Protein AF-A0A8X6GKN6-F1 (afdb_monomer_lite)

Radius of gyration: 25.06 Å; chains: 1; bounding box: 44×51×89 Å

Foldseek 3Di:
DDDPDDDPPDPPDQDKAKWKKKKFKAFPDLPVVLVVFQFDPDPDPVVRVVRSVVRSVVVVVVRGPDMDIDTDMDRALVVLVVVVVCVVVVVVVVVCCVVPVDPVSCVVCPPTDMGMDMDIDPVRSVVRNVRNVVVVVSVD

Organism: Trichonephila clavata (NCBI:txid2740835)

InterPro domains:
  IPR038856 Death effector domain-containing protein [PTHR15205] (12-137)
  IP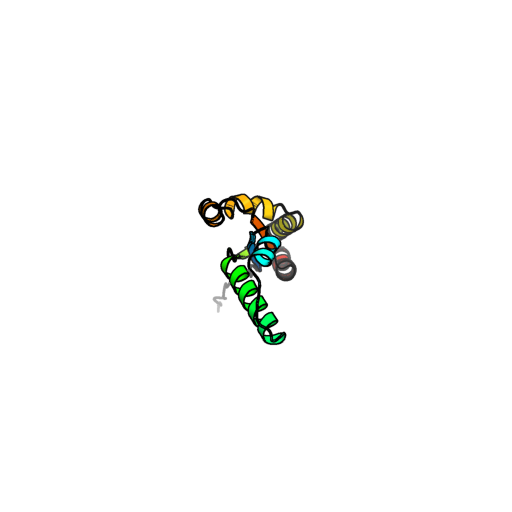R049341 TRADD-like N-terminal domain [PF20694] (49-104)

Secondary structure (DSSP, 8-state):
----------------EEEEEEEEEEES--HHHHHHH-----SSHHHHHHHHHHHHHHHHHHT---EEEEEEEESSHHHHHHHHHHHHTSHHHHHHHHHHS-HHHHHHHTT--EEEEEEE-HHHHHHHHHHHHHHHHT--

Sequence (140 aa):
MDDGTTNLVGMHKKYTCDVRLRVRAEYCNYQSVLQGNVSSIKPDPVERQLECFAQASAILRARDLGYIVCDIKFSEITYLDAFWRDYLNGSLLEALKGVFITESLKQAVGNEAIKLLVNVEESDYEKGRALLLKNLHESE

Structure (mmCIF, N/CA/C/O backbone):
data_AF-A0A8X6GKN6-F1
#
_entry.id   AF-A0A8X6GKN6-F1
#
loop_
_atom_site.group_PDB
_atom_site.id
_atom_site.type_symbol
_atom_site.label_atom_id
_atom_site.label_alt_id
_atom_site.label_comp_id
_atom_site.label_asym_id
_atom_site.label_entity_id
_atom_site.label_seq_id
_atom_site.pdbx_PDB_ins_code
_atom_site.Cartn_x
_atom_site.Cartn_y
_atom_site.Cartn_z
_atom_site.occupancy
_atom_site.B_iso_or_equiv
_atom_site.auth_seq_id
_atom_site.auth_comp_id
_atom_site.auth_asym_id
_atom_site.auth_atom_id
_atom_site.pdbx_PDB_model_num
ATOM 1 N N . MET A 1 1 ? 18.217 -35.783 -54.657 1.00 42.75 1 MET A N 1
ATOM 2 C CA . MET A 1 1 ? 19.220 -34.776 -54.275 1.00 42.75 1 MET A CA 1
ATOM 3 C C . MET A 1 1 ? 18.493 -33.468 -54.105 1.00 42.75 1 MET A C 1
ATOM 5 O O . MET A 1 1 ? 17.641 -33.156 -54.925 1.00 42.75 1 MET A O 1
ATOM 9 N N . ASP A 1 2 ? 18.897 -32.797 -53.043 1.00 37.53 2 ASP A N 1
ATOM 10 C CA . ASP A 1 2 ? 18.505 -31.499 -52.523 1.00 37.53 2 ASP A CA 1
ATOM 11 C C . ASP A 1 2 ? 17.307 -31.435 -51.567 1.00 37.53 2 ASP A C 1
ATOM 13 O O . ASP A 1 2 ? 16.207 -31.922 -51.825 1.00 37.53 2 ASP A O 1
ATOM 17 N N . ASP A 1 3 ? 17.658 -30.901 -50.406 1.00 41.22 3 ASP A N 1
ATOM 18 C CA . ASP A 1 3 ? 17.081 -30.993 -49.078 1.00 41.22 3 ASP A CA 1
ATOM 19 C C . ASP A 1 3 ? 16.464 -29.628 -48.766 1.00 41.22 3 ASP A C 1
ATOM 21 O O . ASP A 1 3 ? 17.148 -28.608 -48.749 1.00 41.22 3 ASP A O 1
ATOM 25 N N . GLY A 1 4 ? 15.145 -29.587 -48.583 1.00 38.84 4 GLY A N 1
ATOM 26 C CA . GLY A 1 4 ? 14.415 -28.369 -48.236 1.00 38.84 4 GLY A CA 1
ATOM 27 C C . GLY A 1 4 ? 14.507 -28.105 -46.740 1.00 38.84 4 GLY A C 1
ATOM 28 O O . GLY A 1 4 ? 13.511 -28.230 -46.029 1.00 38.84 4 GLY A O 1
ATOM 29 N N . THR A 1 5 ? 15.716 -27.801 -46.275 1.00 42.34 5 THR A N 1
ATOM 30 C CA . THR A 1 5 ? 16.067 -27.592 -44.875 1.00 42.34 5 THR A CA 1
ATOM 31 C C . THR A 1 5 ? 15.206 -26.491 -44.240 1.00 42.34 5 THR A C 1
ATOM 33 O O . THR A 1 5 ? 15.089 -25.365 -44.724 1.00 42.34 5 THR A O 1
ATOM 36 N N . THR A 1 6 ? 14.604 -26.852 -43.111 1.00 48.66 6 THR A N 1
ATOM 37 C CA . THR A 1 6 ? 13.951 -26.013 -42.101 1.00 48.66 6 THR A CA 1
ATOM 38 C C . THR A 1 6 ? 14.653 -24.676 -41.844 1.00 48.66 6 THR A C 1
ATOM 40 O O . THR A 1 6 ? 15.739 -24.652 -41.272 1.00 48.66 6 THR A O 1
ATOM 43 N N . ASN A 1 7 ? 13.973 -23.563 -42.131 1.00 39.84 7 ASN A N 1
ATOM 44 C CA . ASN A 1 7 ? 14.306 -22.238 -41.598 1.00 39.84 7 ASN A CA 1
ATOM 45 C C . ASN A 1 7 ? 13.274 -21.820 -40.540 1.00 39.84 7 ASN A C 1
ATOM 47 O O . ASN A 1 7 ? 12.396 -20.996 -40.782 1.00 39.84 7 ASN A O 1
ATOM 51 N N . LEU A 1 8 ? 13.390 -22.401 -39.344 1.00 46.38 8 LEU A N 1
ATOM 52 C CA . LEU A 1 8 ? 12.892 -21.801 -38.103 1.00 46.38 8 LEU A CA 1
ATOM 53 C C . LEU A 1 8 ? 14.036 -20.952 -37.537 1.00 46.38 8 LEU A C 1
ATOM 55 O O . LEU A 1 8 ? 14.774 -21.379 -36.653 1.00 46.38 8 LEU A O 1
ATOM 59 N N . VAL A 1 9 ? 14.226 -19.768 -38.121 1.00 49.75 9 VAL A N 1
ATOM 60 C CA . VAL A 1 9 ? 15.148 -18.751 -37.599 1.00 49.75 9 VAL A CA 1
ATOM 61 C C . VAL A 1 9 ? 14.651 -18.340 -36.210 1.00 49.75 9 VAL A C 1
ATOM 63 O O . VAL A 1 9 ? 13.466 -18.070 -36.019 1.00 49.75 9 VAL A O 1
ATOM 66 N N . GLY A 1 10 ? 15.555 -18.396 -35.232 1.00 47.09 10 GLY A N 1
ATOM 67 C CA . GLY A 1 10 ? 15.266 -18.412 -33.802 1.00 47.09 10 GLY A CA 1
ATOM 68 C C . GLY A 1 10 ? 14.353 -17.290 -33.308 1.00 47.09 10 GLY A C 1
ATOM 69 O O . GLY A 1 10 ? 14.645 -16.104 -33.437 1.00 47.09 10 GLY A O 1
ATOM 70 N N . MET A 1 11 ? 13.268 -17.682 -32.64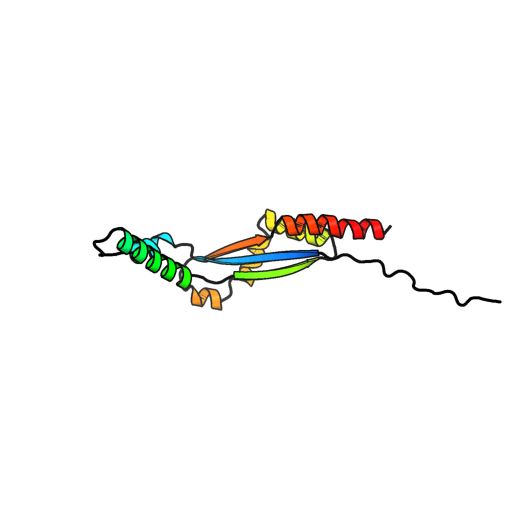3 1.00 54.12 11 MET A N 1
ATOM 71 C CA . MET A 1 11 ? 12.547 -16.811 -31.719 1.00 54.12 11 MET A CA 1
ATOM 72 C C . MET A 1 11 ? 13.465 -16.556 -30.514 1.00 54.12 11 MET A C 1
ATOM 74 O O . MET A 1 11 ? 13.519 -17.376 -29.598 1.00 54.12 11 MET A O 1
ATOM 78 N N . HIS A 1 12 ? 14.219 -15.452 -30.522 1.00 63.94 12 HIS A N 1
ATOM 79 C CA . HIS A 1 12 ? 14.948 -14.995 -29.335 1.00 63.94 12 HIS A CA 1
ATOM 80 C C . HIS A 1 12 ? 13.958 -14.876 -28.172 1.00 63.94 12 HIS A C 1
ATOM 82 O O . HIS A 1 12 ? 12.911 -14.225 -28.285 1.00 63.94 12 HIS A O 1
ATOM 88 N N . LYS A 1 13 ? 14.242 -15.561 -27.062 1.00 74.00 13 LYS A N 1
ATOM 89 C CA . LYS A 1 13 ? 13.314 -15.651 -25.939 1.00 74.00 13 LYS A CA 1
ATOM 90 C C . LYS A 1 13 ? 13.412 -14.374 -25.114 1.00 74.00 13 LYS A C 1
ATOM 92 O O . LYS A 1 13 ? 14.136 -14.312 -24.133 1.00 74.00 13 LYS A O 1
ATOM 97 N N . LYS A 1 14 ? 12.630 -13.358 -25.481 1.00 86.06 14 LYS A N 1
ATOM 98 C CA . LYS A 1 14 ? 12.544 -12.121 -24.698 1.00 86.06 14 LYS A CA 1
ATOM 99 C C . LYS A 1 14 ? 11.924 -12.412 -23.330 1.00 86.06 14 LYS A C 1
ATOM 101 O O . LYS A 1 14 ? 10.748 -12.765 -23.234 1.00 86.06 14 LYS A O 1
ATOM 106 N N . TYR A 1 15 ? 12.711 -12.262 -22.272 1.00 93.19 15 TYR A N 1
ATOM 107 C CA . TYR A 1 15 ? 12.230 -12.393 -20.905 1.00 93.19 15 TYR A CA 1
ATOM 108 C C . TYR A 1 15 ? 11.496 -11.123 -20.465 1.00 93.19 15 TYR A C 1
ATOM 110 O O . TYR A 1 15 ? 11.872 -10.006 -20.822 1.00 93.19 15 TYR A O 1
ATOM 118 N N . THR A 1 16 ? 10.463 -11.303 -19.649 1.00 95.56 16 THR A N 1
ATOM 119 C CA . THR A 1 16 ? 9.762 -10.232 -18.933 1.00 95.56 16 THR A CA 1
ATOM 120 C C . THR A 1 16 ? 9.653 -10.615 -17.468 1.00 95.56 16 THR A C 1
ATOM 122 O O . THR A 1 16 ? 9.587 -11.807 -17.161 1.00 95.56 16 THR A O 1
ATOM 125 N N . CYS A 1 17 ? 9.569 -9.637 -16.575 1.00 96.56 17 CYS A N 1
ATOM 126 C CA . CYS A 1 17 ? 9.264 -9.877 -15.169 1.00 96.56 17 CYS A CA 1
ATOM 127 C C . CYS A 1 17 ? 8.049 -9.071 -14.724 1.00 96.56 17 CYS A C 1
ATOM 129 O O . CYS A 1 17 ? 7.797 -7.984 -15.241 1.00 96.56 17 CYS A O 1
ATOM 131 N N . ASP A 1 18 ? 7.327 -9.601 -13.746 1.00 96.50 18 ASP A N 1
ATOM 132 C CA . ASP A 1 18 ? 6.197 -8.938 -13.113 1.00 96.50 18 ASP A CA 1
ATOM 133 C C . ASP A 1 18 ? 6.620 -8.480 -11.712 1.00 96.50 18 ASP A C 1
ATOM 135 O O . ASP A 1 18 ? 7.269 -9.229 -10.981 1.00 96.50 18 ASP A O 1
ATOM 139 N N . VAL A 1 19 ? 6.278 -7.245 -11.355 1.00 97.31 19 VAL A N 1
ATOM 140 C CA . VAL A 1 19 ? 6.521 -6.663 -10.032 1.00 97.31 19 VAL A CA 1
ATOM 141 C C . VAL A 1 19 ? 5.198 -6.232 -9.436 1.00 97.31 19 VAL A C 1
ATOM 143 O O . VAL A 1 19 ? 4.433 -5.500 -10.070 1.00 97.31 19 VAL A O 1
ATOM 146 N N . ARG A 1 20 ? 4.936 -6.655 -8.199 1.00 96.38 20 ARG A N 1
ATOM 147 C CA . ARG A 1 20 ? 3.703 -6.305 -7.506 1.00 96.38 20 ARG A CA 1
ATOM 148 C C . ARG A 1 20 ? 3.837 -5.009 -6.716 1.00 96.38 20 ARG A C 1
ATOM 150 O O . ARG A 1 20 ? 4.540 -4.939 -5.709 1.00 96.38 20 ARG A O 1
ATOM 157 N N . LEU A 1 21 ? 3.068 -4.007 -7.126 1.00 95.62 21 LEU A N 1
ATOM 158 C CA . LEU A 1 21 ? 2.856 -2.758 -6.406 1.00 95.62 21 LEU A CA 1
ATOM 159 C C . LEU A 1 21 ? 1.561 -2.850 -5.593 1.00 95.62 21 LEU A C 1
ATOM 161 O O . LEU A 1 21 ? 0.498 -3.140 -6.140 1.00 95.62 21 LEU A O 1
ATOM 165 N N . ARG A 1 22 ? 1.628 -2.564 -4.292 1.00 95.75 22 ARG A N 1
ATOM 166 C CA . ARG A 1 22 ? 0.449 -2.412 -3.431 1.00 95.75 22 ARG A CA 1
ATOM 167 C C . ARG A 1 22 ? 0.344 -0.979 -2.943 1.00 95.75 22 ARG A C 1
ATOM 169 O O . ARG A 1 22 ? 1.310 -0.438 -2.414 1.00 95.75 22 ARG A O 1
ATOM 176 N N . VAL A 1 23 ? -0.837 -0.392 -3.088 1.00 94.62 23 VAL A N 1
ATOM 177 C CA . VAL A 1 23 ? -1.148 0.957 -2.614 1.00 94.62 23 VAL A CA 1
ATOM 178 C C . VAL A 1 23 ? -2.323 0.870 -1.655 1.00 94.62 23 VAL A C 1
ATOM 180 O O . VAL A 1 23 ? -3.361 0.307 -1.999 1.00 94.62 23 VAL A O 1
ATOM 183 N N . ARG A 1 24 ? -2.168 1.415 -0.451 1.00 93.12 24 ARG A N 1
ATOM 184 C CA . ARG A 1 24 ? -3.202 1.421 0.587 1.00 93.12 24 ARG A CA 1
ATOM 185 C C . ARG A 1 24 ? -3.424 2.831 1.107 1.00 93.12 24 ARG A C 1
ATOM 187 O O . ARG A 1 24 ? -2.457 3.551 1.340 1.00 93.12 24 ARG A O 1
ATOM 194 N N . ALA A 1 25 ? -4.679 3.200 1.332 1.00 91.94 25 ALA A N 1
A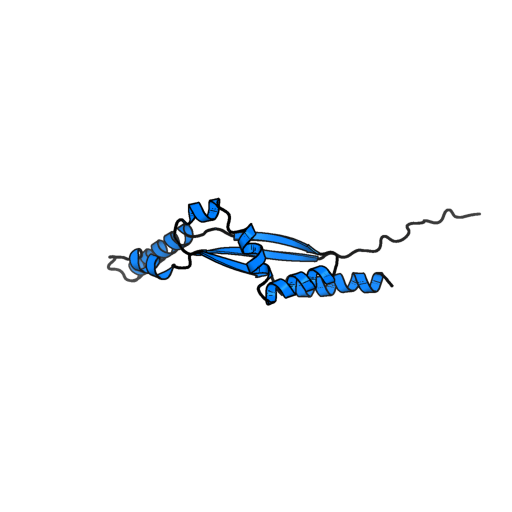TOM 195 C CA . ALA A 1 25 ? -5.024 4.396 2.090 1.00 91.94 25 ALA A CA 1
ATOM 196 C C . ALA A 1 25 ? -5.325 4.026 3.547 1.00 91.94 25 ALA A C 1
ATOM 198 O O . ALA A 1 25 ? -6.001 3.037 3.821 1.00 91.94 25 ALA A O 1
ATOM 199 N N . GLU A 1 26 ? -4.834 4.828 4.486 1.00 91.81 26 GLU A N 1
ATOM 200 C CA . GLU A 1 26 ? -5.082 4.645 5.915 1.00 91.81 26 GLU A CA 1
ATOM 201 C C . GLU A 1 26 ? -5.472 5.969 6.564 1.00 91.81 26 GLU A C 1
ATOM 203 O O . GLU A 1 26 ? -4.891 7.012 6.259 1.00 91.81 26 GLU A O 1
ATOM 208 N N . TYR A 1 27 ? -6.420 5.921 7.499 1.00 92.62 27 TYR A N 1
ATOM 209 C CA . TYR A 1 27 ? -6.713 7.057 8.366 1.00 92.62 27 TYR A CA 1
ATOM 210 C C . TYR A 1 27 ? -5.514 7.333 9.274 1.00 92.62 27 TYR A C 1
ATOM 212 O O . TYR A 1 27 ? -4.905 6.421 9.819 1.00 92.62 27 TYR A O 1
ATOM 220 N N . CYS A 1 28 ? -5.173 8.596 9.502 1.00 89.75 28 CYS A N 1
ATOM 221 C CA . CYS A 1 28 ? -4.074 8.923 10.411 1.00 89.75 28 CYS A CA 1
ATOM 222 C C . CYS A 1 28 ? -4.459 8.729 11.888 1.00 89.75 28 CYS A C 1
ATOM 224 O O . CYS A 1 28 ? -3.584 8.540 12.730 1.00 89.75 28 CYS A O 1
ATOM 226 N N . ASN A 1 29 ? -5.756 8.768 12.215 1.00 87.56 29 ASN A N 1
ATOM 227 C CA . ASN A 1 29 ? -6.239 8.813 13.592 1.00 87.56 29 ASN A CA 1
ATOM 228 C C . ASN A 1 29 ? -7.012 7.551 14.007 1.00 87.56 29 ASN A C 1
ATOM 230 O O . ASN A 1 29 ? -8.239 7.542 14.067 1.00 87.56 29 ASN A O 1
ATOM 234 N N . TYR A 1 30 ? -6.289 6.473 14.307 1.00 86.88 30 TYR A N 1
ATOM 235 C CA . TYR A 1 30 ? -6.894 5.254 14.861 1.00 86.88 30 TYR A CA 1
ATOM 236 C C . TYR A 1 30 ? -7.049 5.314 16.383 1.00 86.88 30 TYR A C 1
ATOM 238 O O . TYR A 1 30 ? -8.020 4.796 16.932 1.00 86.88 30 TYR A O 1
ATOM 246 N N . GLN A 1 31 ? -6.102 5.950 17.075 1.00 87.25 31 GLN A N 1
ATOM 247 C CA . GLN A 1 31 ? -6.031 5.898 18.532 1.00 87.25 31 GLN A CA 1
ATOM 248 C C . GLN A 1 31 ? -7.212 6.606 19.202 1.00 87.25 31 GLN A C 1
ATOM 250 O O . GLN A 1 31 ? -7.817 6.026 20.103 1.00 87.25 31 GLN A O 1
ATOM 255 N N . SER A 1 32 ? -7.572 7.819 18.763 1.00 87.75 32 SER A N 1
ATOM 256 C CA . SER A 1 32 ? -8.689 8.549 19.379 1.00 87.75 32 SER A CA 1
ATOM 257 C C . SER A 1 32 ? -10.019 7.817 19.183 1.00 87.75 32 SER A C 1
ATOM 259 O O . SER A 1 32 ? -10.835 7.747 20.099 1.00 87.75 32 SER A O 1
ATOM 261 N N . VAL A 1 33 ? -10.215 7.224 18.002 1.00 90.19 33 VAL A N 1
ATOM 262 C CA . VAL A 1 33 ? -11.444 6.517 17.642 1.00 90.19 33 VAL A CA 1
ATOM 263 C C . VAL A 1 33 ? -11.583 5.245 18.465 1.00 90.19 33 VAL A C 1
ATOM 265 O O . VAL A 1 33 ? -12.659 4.984 18.994 1.00 90.19 33 VAL A O 1
ATOM 268 N N . LEU A 1 34 ? -10.506 4.480 18.638 1.00 93.25 34 LEU A N 1
ATOM 269 C CA . LEU A 1 34 ? -10.537 3.288 19.483 1.00 93.25 34 LEU A CA 1
ATOM 270 C C . LEU A 1 34 ? -10.783 3.645 20.954 1.00 93.25 34 LEU A C 1
ATOM 272 O O . LEU A 1 34 ? -11.662 3.059 21.576 1.00 93.25 34 LEU A O 1
ATOM 276 N N . GLN A 1 35 ? -10.070 4.634 21.501 1.00 91.88 35 GLN A N 1
ATOM 277 C CA . GLN A 1 35 ? -10.227 5.034 22.905 1.00 91.88 35 GLN A CA 1
ATOM 278 C C . GLN A 1 35 ? -11.631 5.567 23.225 1.00 91.88 35 GLN A C 1
ATOM 280 O O . GLN A 1 35 ? -12.131 5.332 24.320 1.00 91.88 35 GLN A O 1
ATOM 285 N N . GLY A 1 36 ? -12.271 6.266 22.284 1.00 89.50 36 GLY A N 1
ATOM 286 C CA . GLY A 1 36 ? -13.611 6.821 22.482 1.00 89.50 36 GLY A CA 1
ATOM 287 C C . GLY A 1 36 ? -14.759 5.824 22.299 1.00 89.50 36 GLY A C 1
ATOM 288 O O . GLY A 1 36 ? -15.859 6.096 22.768 1.00 89.50 36 GLY A O 1
ATOM 289 N N . ASN A 1 37 ? -14.532 4.694 21.618 1.00 91.44 37 ASN A N 1
ATOM 290 C CA . ASN A 1 37 ? -15.611 3.794 21.184 1.00 91.44 37 ASN A CA 1
ATOM 291 C C . ASN A 1 37 ? -15.466 2.344 21.670 1.00 91.44 37 ASN A C 1
ATOM 293 O O . ASN A 1 37 ? -16.385 1.551 21.476 1.00 91.44 37 ASN A O 1
ATOM 297 N N . VAL A 1 38 ? -14.339 1.977 22.287 1.00 95.81 38 VAL A N 1
ATOM 298 C CA . VAL A 1 38 ? -14.110 0.626 22.813 1.00 95.81 38 VAL A CA 1
ATOM 299 C C . VAL A 1 38 ? -14.245 0.640 24.329 1.00 95.81 38 VAL A C 1
ATOM 301 O O . VAL A 1 38 ? -13.401 1.184 25.039 1.00 95.81 38 VAL A O 1
ATOM 304 N N . SER A 1 39 ? -15.309 0.027 24.839 1.00 94.62 39 SER A N 1
ATOM 305 C CA . SER A 1 39 ? -15.537 -0.129 26.274 1.00 94.62 39 SER A CA 1
ATOM 306 C C . SER A 1 39 ? -16.454 -1.314 26.550 1.00 94.62 39 SER A C 1
ATOM 308 O O . SER A 1 39 ? -17.326 -1.654 25.749 1.00 94.62 39 SER A O 1
ATOM 310 N N . SER A 1 40 ? -16.271 -1.943 27.706 1.00 95.19 40 SER A N 1
ATOM 311 C CA . SER A 1 40 ? -17.113 -3.052 28.135 1.00 95.19 40 SER A CA 1
ATOM 312 C C . SER A 1 40 ? -17.383 -2.963 29.630 1.00 95.19 40 SER A C 1
ATOM 314 O O . SER A 1 40 ? -16.485 -2.705 30.434 1.00 95.19 40 SER A O 1
ATOM 316 N N . ILE A 1 41 ? -18.646 -3.190 29.983 1.00 95.25 41 ILE A N 1
ATOM 317 C CA . ILE A 1 41 ? -19.143 -3.217 31.363 1.00 95.25 41 ILE A CA 1
ATOM 318 C C . ILE A 1 41 ? -19.243 -4.645 31.909 1.00 95.25 41 ILE A C 1
ATOM 320 O O . ILE A 1 41 ? -19.772 -4.852 33.002 1.00 95.25 41 ILE A O 1
ATOM 324 N N . LYS A 1 42 ? -18.768 -5.644 31.153 1.00 94.62 42 LYS A N 1
ATOM 325 C CA . LYS A 1 42 ? -18.870 -7.037 31.570 1.00 94.62 42 LYS A CA 1
ATOM 326 C C . LYS A 1 42 ? -18.025 -7.306 32.821 1.00 94.62 42 LYS A C 1
ATOM 328 O O . LYS A 1 42 ? -16.878 -6.848 32.899 1.00 94.62 42 LYS A O 1
ATOM 333 N N . PRO A 1 43 ? -18.578 -8.043 33.802 1.00 93.12 43 PRO A N 1
ATOM 334 C CA . PRO A 1 43 ? -17.876 -8.330 35.045 1.00 93.12 43 PRO A CA 1
ATOM 335 C C . PRO A 1 43 ? -16.774 -9.376 34.844 1.00 93.12 43 PRO A C 1
ATOM 337 O O . PRO A 1 43 ? -15.712 -9.256 35.455 1.00 93.12 43 PRO A O 1
ATOM 340 N N . ASP A 1 44 ? -17.007 -10.365 33.974 1.00 97.81 44 ASP A N 1
ATOM 341 C CA . ASP A 1 44 ? -16.016 -11.388 33.651 1.00 97.81 44 ASP A CA 1
ATOM 342 C C . ASP A 1 44 ? -14.857 -10.790 32.824 1.00 97.81 44 ASP A C 1
ATOM 344 O O . ASP A 1 44 ? -15.101 -10.170 31.781 1.00 97.81 44 ASP A O 1
ATOM 348 N N . PRO A 1 45 ? -13.590 -10.957 33.253 1.00 95.75 45 PRO A N 1
ATOM 349 C CA . PRO A 1 45 ? -12.445 -10.380 32.556 1.00 95.75 45 PRO A CA 1
ATOM 350 C C . PRO A 1 45 ? -12.264 -10.878 31.120 1.00 95.75 45 PRO A C 1
ATOM 352 O O . PRO A 1 45 ? -11.851 -10.090 30.266 1.00 95.75 45 PRO A O 1
ATOM 355 N N . VAL A 1 46 ? -12.557 -12.152 30.847 1.00 97.44 46 VAL A N 1
ATOM 356 C CA . VAL A 1 46 ? -12.363 -12.760 29.524 1.00 97.44 46 VAL A CA 1
ATOM 357 C C . VAL A 1 46 ? -13.439 -12.264 28.572 1.00 97.44 46 VAL A C 1
ATOM 359 O O . VAL A 1 46 ? -13.124 -11.791 27.479 1.00 97.44 46 VAL A O 1
ATOM 362 N N . GLU A 1 47 ? -14.702 -12.286 28.994 1.00 97.44 47 GLU A N 1
ATOM 363 C CA . GLU A 1 47 ? -15.794 -11.751 28.188 1.00 97.44 47 GLU A CA 1
ATOM 364 C C . GLU A 1 47 ? -15.616 -10.256 27.908 1.00 97.44 47 GLU A C 1
ATOM 366 O O . GLU A 1 47 ? -15.889 -9.805 26.795 1.00 97.44 47 GLU A O 1
ATOM 371 N N . ARG A 1 48 ? -15.118 -9.495 28.890 1.00 97.38 48 ARG A N 1
ATOM 372 C CA . ARG A 1 48 ? -14.806 -8.072 28.731 1.00 97.38 48 ARG A CA 1
ATOM 373 C C . ARG A 1 48 ? -13.737 -7.843 27.665 1.00 97.38 48 ARG A C 1
ATOM 375 O O . ARG A 1 48 ? -13.895 -6.980 26.805 1.00 97.38 48 ARG A O 1
ATOM 382 N N . GLN A 1 49 ? -12.649 -8.611 27.703 1.00 96.56 49 GLN A N 1
ATOM 383 C CA . GLN A 1 49 ? -11.582 -8.514 26.703 1.00 96.56 49 GLN A CA 1
ATOM 384 C C . GLN A 1 49 ? -12.069 -8.913 25.308 1.00 96.56 49 GLN A C 1
ATOM 386 O O . GLN A 1 49 ? -11.749 -8.227 24.337 1.00 96.56 49 GLN A O 1
ATOM 391 N N . LEU A 1 50 ? -12.865 -9.980 25.210 1.00 97.56 50 LEU A N 1
ATOM 392 C CA . LEU A 1 50 ? -13.423 -10.441 23.942 1.00 97.56 50 LEU A CA 1
ATOM 393 C C . LEU A 1 50 ? -14.368 -9.400 23.329 1.00 97.56 50 LEU A C 1
ATOM 395 O O . LEU A 1 50 ? -14.300 -9.144 22.128 1.00 97.56 50 LEU A O 1
ATOM 399 N N . GLU A 1 51 ? -15.210 -8.766 24.146 1.00 97.25 51 GLU A N 1
ATOM 400 C CA . GLU A 1 51 ? -16.106 -7.700 23.697 1.00 97.25 51 GLU A CA 1
ATOM 401 C C . GLU A 1 51 ? -15.326 -6.475 23.210 1.00 97.25 51 GLU A C 1
ATOM 403 O O . GLU A 1 51 ? -15.552 -6.013 22.090 1.00 97.25 51 GLU A O 1
ATOM 408 N N . CYS A 1 52 ? -14.352 -5.995 23.990 1.00 97.12 52 CYS A N 1
ATOM 409 C CA . CYS A 1 52 ? -13.496 -4.884 23.572 1.00 97.12 52 CYS A CA 1
ATOM 410 C C . CYS A 1 52 ? -12.749 -5.199 22.265 1.00 97.12 52 CYS A C 1
ATOM 412 O O . CYS A 1 52 ? -12.664 -4.353 21.374 1.00 97.12 52 CYS A O 1
ATOM 414 N N . PHE A 1 53 ? -12.236 -6.423 22.113 1.00 97.06 53 PHE A N 1
ATOM 415 C CA . PHE A 1 53 ? -11.576 -6.859 20.882 1.00 97.06 53 PHE A CA 1
ATOM 416 C C . PHE A 1 53 ? -12.539 -6.875 19.688 1.00 97.06 53 PHE A C 1
ATOM 418 O O . PHE A 1 53 ? -12.183 -6.408 18.603 1.00 97.06 53 PHE A O 1
ATOM 425 N N . ALA A 1 54 ? -13.763 -7.375 19.874 1.00 96.81 54 ALA A N 1
ATOM 426 C CA . ALA A 1 54 ? -14.777 -7.410 18.826 1.00 96.81 54 ALA A CA 1
ATOM 427 C C . ALA A 1 54 ? -15.185 -5.996 18.380 1.00 96.81 54 ALA A C 1
ATOM 429 O O . ALA A 1 54 ? -15.258 -5.737 17.176 1.00 96.81 54 ALA A O 1
ATOM 430 N N . GLN A 1 55 ? -15.376 -5.075 19.331 1.00 97.06 55 GLN A N 1
ATOM 431 C CA . GLN A 1 55 ? -15.653 -3.660 19.064 1.00 97.06 55 GLN A CA 1
ATOM 432 C C . GLN A 1 55 ? -14.502 -3.004 18.291 1.00 97.06 55 GLN A C 1
ATOM 434 O O . GLN A 1 55 ? -14.722 -2.451 17.214 1.00 97.06 55 GLN A O 1
ATOM 439 N N . ALA A 1 56 ? -13.264 -3.129 18.783 1.00 96.56 56 ALA A N 1
ATOM 440 C CA . ALA A 1 56 ? -12.078 -2.595 18.115 1.00 96.56 56 ALA A CA 1
ATOM 441 C C . ALA A 1 56 ? -11.938 -3.143 16.685 1.00 96.56 56 ALA A C 1
ATOM 443 O O . ALA A 1 56 ? -11.739 -2.387 15.737 1.00 96.56 56 ALA A O 1
ATOM 444 N N . SER A 1 57 ? -12.122 -4.451 16.506 1.00 95.94 57 SER A N 1
ATOM 445 C CA . SER A 1 57 ? -12.061 -5.107 15.196 1.00 95.94 57 SER A CA 1
ATOM 446 C C . SER A 1 57 ? -13.176 -4.648 14.254 1.00 95.94 57 SER A C 1
ATOM 448 O O . SER A 1 57 ? -12.967 -4.545 13.046 1.00 95.94 57 SER A O 1
ATOM 450 N N . ALA A 1 58 ? -14.381 -4.384 14.766 1.00 95.75 58 ALA A N 1
ATOM 451 C CA . ALA A 1 58 ? -15.469 -3.824 13.970 1.00 95.75 58 ALA A CA 1
ATOM 452 C C . ALA A 1 58 ? -15.146 -2.395 13.507 1.00 95.75 58 ALA A C 1
ATOM 454 O O . ALA A 1 58 ? -15.287 -2.105 12.321 1.00 95.75 5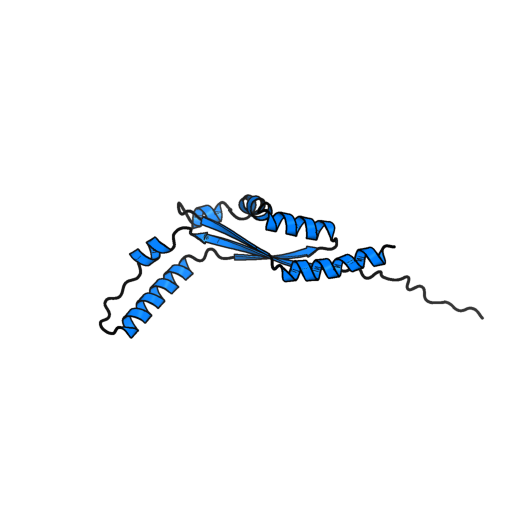8 ALA A O 1
ATOM 455 N N . ILE A 1 59 ? -14.632 -1.550 14.404 1.00 94.81 59 ILE A N 1
ATOM 456 C CA . ILE A 1 59 ? -14.215 -0.175 14.093 1.00 94.81 59 ILE A CA 1
ATOM 457 C C . ILE A 1 59 ? -13.110 -0.163 13.033 1.00 94.81 59 ILE A C 1
ATOM 459 O O . ILE A 1 59 ? -13.215 0.554 12.041 1.00 94.81 59 ILE A O 1
ATOM 463 N N . LEU A 1 60 ? -12.062 -0.971 13.218 1.00 93.12 60 LEU A N 1
ATOM 464 C CA . LEU A 1 60 ? -10.935 -1.030 12.285 1.00 93.12 60 LEU A CA 1
ATOM 465 C C . LEU A 1 60 ? -11.365 -1.518 10.897 1.00 93.12 60 LEU A C 1
ATOM 467 O O . LEU A 1 60 ? -10.916 -0.958 9.902 1.00 93.12 60 LEU A O 1
ATOM 471 N N . ARG A 1 61 ? -12.268 -2.506 10.820 1.00 92.81 61 ARG A N 1
ATOM 472 C CA . ARG A 1 61 ? -12.828 -2.978 9.541 1.00 92.81 61 ARG A CA 1
ATOM 473 C C . ARG A 1 61 ? -13.700 -1.929 8.859 1.00 92.81 61 ARG A C 1
ATOM 475 O O . ARG A 1 61 ? -13.594 -1.758 7.654 1.00 92.81 61 ARG A O 1
ATOM 482 N N . ALA A 1 62 ? -14.535 -1.214 9.613 1.00 91.25 62 ALA A N 1
ATOM 483 C CA . ALA A 1 62 ? -15.368 -0.141 9.065 1.00 91.25 62 ALA A CA 1
ATOM 484 C C . ALA A 1 62 ? -14.540 1.042 8.532 1.00 91.25 62 ALA A C 1
ATOM 486 O O . ALA A 1 62 ? -15.029 1.821 7.720 1.00 91.25 62 ALA A O 1
ATOM 487 N N . ARG A 1 63 ? -13.289 1.168 8.986 1.00 91.25 63 ARG A N 1
ATOM 488 C CA . ARG A 1 63 ? -12.319 2.181 8.557 1.00 91.25 63 ARG A CA 1
ATOM 489 C C . ARG A 1 63 ? -11.292 1.672 7.547 1.00 91.25 63 ARG A C 1
ATOM 491 O O . ARG A 1 63 ? -10.276 2.335 7.332 1.00 91.25 63 ARG A O 1
ATOM 498 N N . ASP A 1 64 ? -11.515 0.510 6.944 1.00 90.44 64 ASP A N 1
ATOM 499 C CA . ASP A 1 64 ? -10.651 0.038 5.870 1.00 90.44 64 ASP A CA 1
ATOM 500 C C . ASP A 1 64 ? -11.018 0.750 4.564 1.00 90.44 64 ASP A C 1
ATOM 502 O O . ASP A 1 64 ? -12.097 0.554 4.010 1.00 90.44 64 ASP A O 1
ATOM 506 N N . LEU A 1 65 ? -10.108 1.590 4.070 1.00 90.56 65 LEU A N 1
ATOM 507 C CA . LEU A 1 65 ? -10.270 2.314 2.802 1.00 90.56 65 LEU A CA 1
ATOM 508 C C . LEU A 1 65 ? -9.907 1.453 1.586 1.00 90.56 65 LEU A C 1
ATOM 510 O O . LEU A 1 65 ? -9.937 1.925 0.449 1.00 90.56 65 LEU A O 1
ATOM 514 N N . GLY A 1 66 ? -9.567 0.188 1.831 1.00 88.44 66 GLY A N 1
ATOM 515 C CA . GLY A 1 66 ? -9.166 -0.762 0.815 1.00 88.44 66 GLY A CA 1
ATOM 516 C C . GLY A 1 66 ? -7.728 -0.565 0.351 1.00 88.44 66 GLY A C 1
ATOM 517 O O . GLY A 1 66 ? -6.966 0.284 0.826 1.00 88.44 66 GLY A O 1
ATOM 518 N N . TYR A 1 67 ? -7.347 -1.415 -0.593 1.00 90.69 67 TYR A N 1
ATOM 519 C CA . TYR A 1 67 ? -6.036 -1.407 -1.216 1.00 90.69 67 TYR A CA 1
ATOM 520 C C . TYR A 1 67 ? -6.171 -1.734 -2.697 1.00 90.69 67 TYR A C 1
ATOM 522 O O . TYR A 1 67 ? -7.117 -2.391 -3.132 1.00 90.69 67 TYR A O 1
ATOM 530 N N . ILE A 1 68 ? -5.195 -1.279 -3.467 1.00 90.25 68 ILE A N 1
ATOM 531 C CA . ILE A 1 68 ? -5.067 -1.570 -4.886 1.00 90.25 68 ILE A CA 1
ATOM 532 C C . ILE A 1 68 ? -3.778 -2.350 -5.082 1.00 90.25 68 ILE A C 1
ATOM 534 O O . ILE A 1 68 ? -2.738 -2.020 -4.508 1.00 90.25 68 ILE A O 1
ATOM 538 N N . VAL A 1 69 ? -3.868 -3.407 -5.881 1.00 92.88 69 VAL A N 1
ATOM 539 C CA . VAL A 1 69 ? -2.724 -4.214 -6.297 1.00 92.88 69 VAL A CA 1
ATOM 540 C C . VAL A 1 69 ? -2.568 -4.057 -7.796 1.00 92.88 69 VAL A C 1
ATOM 542 O O . VAL A 1 69 ? -3.520 -4.269 -8.546 1.00 92.88 69 VAL A O 1
ATOM 545 N N . CYS A 1 70 ? -1.368 -3.690 -8.219 1.00 92.44 70 CYS A N 1
ATOM 546 C CA . CYS A 1 70 ? -0.996 -3.604 -9.618 1.00 92.44 70 CYS A CA 1
ATOM 547 C C . CYS A 1 70 ? 0.170 -4.555 -9.862 1.00 92.44 70 CYS A C 1
ATOM 549 O O . CYS A 1 70 ? 1.237 -4.387 -9.273 1.00 92.44 70 CYS A O 1
ATOM 551 N N . ASP A 1 71 ? -0.030 -5.533 -10.738 1.00 94.56 71 ASP A N 1
ATOM 552 C CA . ASP A 1 71 ? 1.068 -6.325 -11.279 1.00 94.56 71 ASP A CA 1
ATOM 553 C C . ASP A 1 71 ? 1.612 -5.578 -12.511 1.00 94.56 71 ASP A C 1
ATOM 555 O O . ASP A 1 71 ? 0.904 -5.380 -13.502 1.00 94.56 71 ASP A O 1
ATOM 559 N N . ILE A 1 72 ? 2.845 -5.080 -12.414 1.00 95.62 72 ILE A N 1
ATOM 560 C CA . ILE A 1 72 ? 3.497 -4.269 -13.448 1.00 95.62 72 ILE A CA 1
ATOM 561 C C . ILE A 1 72 ? 4.510 -5.138 -14.180 1.00 95.62 72 ILE A C 1
ATOM 563 O O . ILE A 1 72 ? 5.427 -5.682 -13.565 1.00 95.62 72 ILE A O 1
ATOM 567 N N . LYS A 1 73 ? 4.373 -5.230 -15.502 1.00 97.06 73 LYS A N 1
ATOM 568 C CA . LYS A 1 73 ? 5.272 -6.017 -16.343 1.00 97.06 73 LYS A CA 1
ATOM 569 C C . LYS A 1 73 ? 6.391 -5.162 -16.921 1.00 97.06 73 LYS A C 1
ATOM 571 O O . LYS A 1 73 ? 6.130 -4.177 -17.606 1.00 97.06 73 LYS A O 1
ATOM 576 N N . PHE A 1 74 ? 7.628 -5.599 -16.724 1.00 97.25 74 PHE A N 1
ATOM 577 C CA . PHE A 1 74 ? 8.823 -4.987 -17.292 1.00 97.25 74 PHE A CA 1
ATOM 578 C C . PHE A 1 74 ? 9.456 -5.903 -18.337 1.00 97.25 74 PHE A C 1
ATOM 580 O O . PHE A 1 74 ? 9.613 -7.108 -18.128 1.00 97.25 74 PHE A O 1
ATOM 587 N N . SER A 1 75 ? 9.845 -5.316 -19.467 1.00 95.12 75 SER A N 1
ATOM 588 C CA . SER A 1 75 ? 10.610 -5.979 -20.531 1.00 95.12 75 SER A CA 1
ATOM 589 C C . SER A 1 75 ? 12.058 -5.501 -20.632 1.00 95.12 75 SER A C 1
ATOM 591 O O . SER A 1 75 ? 12.854 -6.121 -21.335 1.00 95.12 75 SER A O 1
ATOM 593 N N . GLU A 1 76 ? 12.393 -4.398 -19.964 1.00 94.38 76 GLU A N 1
ATOM 594 C CA . GLU A 1 76 ? 13.710 -3.765 -20.005 1.00 94.38 76 GLU A CA 1
ATOM 595 C C . GLU A 1 76 ? 14.180 -3.452 -18.588 1.00 94.38 76 GLU A C 1
ATOM 597 O O . GLU A 1 76 ? 13.419 -2.949 -17.757 1.00 94.38 76 GLU A O 1
ATOM 602 N N . ILE A 1 77 ? 15.451 -3.755 -18.320 1.00 95.81 77 ILE A N 1
ATOM 603 C CA . ILE A 1 77 ? 16.054 -3.590 -16.995 1.00 95.81 77 ILE A CA 1
ATOM 604 C C . ILE A 1 77 ? 16.137 -2.121 -16.570 1.00 95.81 77 ILE A C 1
ATOM 606 O O . ILE A 1 77 ? 15.983 -1.811 -15.397 1.00 95.81 77 ILE A O 1
ATOM 610 N N . THR A 1 78 ? 16.313 -1.205 -17.522 1.00 96.50 78 THR A N 1
ATOM 611 C CA . THR A 1 78 ? 16.400 0.240 -17.275 1.00 96.50 78 THR A CA 1
ATOM 612 C C . THR A 1 78 ? 15.121 0.788 -16.644 1.00 96.50 78 THR A C 1
ATOM 614 O O . THR A 1 78 ? 15.194 1.570 -15.697 1.00 96.50 78 THR A O 1
ATOM 617 N N . TYR A 1 79 ? 13.951 0.349 -17.119 1.00 97.50 79 TYR A N 1
ATOM 618 C CA . TYR A 1 79 ? 12.662 0.736 -16.546 1.00 97.50 79 TYR A CA 1
ATOM 619 C C . TYR A 1 79 ? 12.427 0.110 -15.172 1.00 97.50 79 TYR A C 1
ATOM 621 O O . TYR A 1 79 ? 11.906 0.789 -14.289 1.00 97.50 79 TYR A O 1
ATOM 629 N N . LEU A 1 80 ? 12.844 -1.145 -14.971 1.00 97.88 80 LEU A N 1
ATOM 630 C CA . LEU A 1 80 ? 12.761 -1.805 -13.667 1.00 97.88 80 LEU A CA 1
ATOM 631 C C . LEU A 1 80 ? 13.630 -1.089 -12.617 1.00 97.88 80 LEU A C 1
ATOM 633 O O . LEU A 1 80 ? 13.142 -0.762 -11.537 1.00 97.88 80 LEU A O 1
ATOM 637 N N . ASP A 1 81 ? 14.892 -0.799 -12.944 1.00 97.69 81 ASP A N 1
ATOM 638 C CA . ASP A 1 81 ? 15.836 -0.124 -12.043 1.00 97.69 81 ASP A CA 1
ATOM 639 C C . ASP A 1 81 ? 15.387 1.318 -11.741 1.00 97.69 81 ASP A C 1
ATOM 641 O O . ASP A 1 81 ? 15.506 1.788 -10.606 1.00 97.69 81 ASP A O 1
ATOM 645 N N . ALA A 1 82 ? 14.828 2.025 -12.731 1.00 98.19 82 ALA A N 1
ATOM 646 C CA . ALA A 1 82 ? 14.250 3.351 -12.519 1.00 98.19 82 ALA A CA 1
ATOM 647 C C . ALA A 1 82 ? 13.038 3.301 -11.577 1.00 98.19 82 ALA A C 1
ATOM 649 O O . ALA A 1 82 ? 12.997 4.058 -10.609 1.00 98.19 82 ALA A O 1
ATOM 650 N N . PHE A 1 83 ? 12.106 2.374 -11.815 1.00 97.94 83 PHE A N 1
ATOM 651 C CA . PHE A 1 83 ? 10.940 2.168 -10.958 1.00 97.94 83 PHE A CA 1
ATOM 652 C C . PHE A 1 83 ? 11.340 1.846 -9.512 1.00 97.94 83 PHE A C 1
ATOM 654 O O . PHE A 1 83 ? 10.813 2.441 -8.573 1.00 97.94 83 PHE A O 1
ATOM 661 N N . TRP A 1 84 ? 12.305 0.943 -9.322 1.00 98.06 84 TRP A N 1
ATOM 662 C CA . TRP A 1 84 ? 12.793 0.571 -7.994 1.00 98.06 84 TRP A CA 1
ATOM 663 C C . TRP A 1 84 ? 13.462 1.741 -7.266 1.00 98.06 84 TRP A C 1
ATOM 665 O O . TRP A 1 84 ? 13.203 1.976 -6.086 1.00 98.06 84 TRP A O 1
ATOM 675 N N . ARG A 1 85 ? 14.278 2.534 -7.967 1.00 98.25 85 ARG A N 1
ATOM 676 C CA . ARG A 1 85 ? 14.883 3.747 -7.401 1.00 98.25 85 ARG A CA 1
ATOM 677 C C . ARG A 1 85 ? 13.825 4.762 -6.965 1.00 98.25 85 ARG A C 1
ATOM 679 O O . ARG A 1 85 ? 13.956 5.332 -5.883 1.00 98.25 85 ARG A O 1
ATOM 686 N N . ASP A 1 86 ? 12.800 4.977 -7.785 1.00 97.69 86 ASP A N 1
ATOM 687 C CA . ASP A 1 86 ? 11.717 5.916 -7.481 1.00 97.69 86 ASP A CA 1
ATOM 688 C C . ASP A 1 86 ? 10.863 5.430 -6.299 1.00 97.69 86 ASP A C 1
ATOM 690 O O . ASP A 1 86 ? 10.353 6.236 -5.520 1.00 97.69 86 ASP A O 1
ATOM 694 N N . TYR A 1 87 ? 10.742 4.113 -6.113 1.00 97.19 87 TYR A N 1
ATOM 695 C CA . TYR A 1 87 ? 10.174 3.534 -4.899 1.00 97.19 87 TYR A CA 1
ATOM 696 C C . TYR A 1 87 ? 11.038 3.838 -3.665 1.00 97.19 87 TYR A C 1
ATOM 698 O O . TYR A 1 87 ? 10.532 4.406 -2.697 1.00 97.19 87 TYR A O 1
ATOM 706 N N . LEU A 1 88 ? 12.341 3.534 -3.711 1.00 97.31 88 LEU A N 1
ATOM 707 C CA . LEU A 1 88 ? 13.256 3.715 -2.575 1.00 97.31 88 LEU A CA 1
ATOM 708 C C . LEU A 1 88 ? 13.405 5.177 -2.136 1.00 97.31 88 LEU A C 1
ATOM 710 O O . LEU A 1 88 ? 13.536 5.453 -0.945 1.00 97.31 88 LEU A O 1
ATOM 714 N N . ASN A 1 89 ? 13.400 6.117 -3.082 1.00 96.81 89 ASN A N 1
ATOM 715 C CA . ASN A 1 89 ? 13.536 7.543 -2.780 1.00 96.81 89 ASN A CA 1
ATOM 716 C C . ASN A 1 89 ? 12.192 8.237 -2.464 1.00 96.81 89 ASN A C 1
ATOM 718 O O . ASN A 1 89 ? 12.181 9.434 -2.185 1.00 96.81 89 ASN A O 1
ATOM 722 N N . GLY A 1 90 ? 11.069 7.509 -2.517 1.00 95.56 90 GLY A N 1
ATOM 723 C CA . GLY A 1 90 ? 9.725 8.022 -2.234 1.00 95.56 90 GLY A CA 1
ATOM 724 C C . GLY A 1 90 ? 9.059 8.793 -3.380 1.00 95.56 90 GLY A C 1
ATOM 725 O O . GLY A 1 90 ? 7.896 9.176 -3.255 1.00 95.56 90 GLY A O 1
ATOM 726 N N . SER A 1 91 ? 9.729 8.981 -4.518 1.00 95.94 91 SER A N 1
ATOM 727 C CA . SER A 1 91 ? 9.172 9.700 -5.674 1.00 95.94 91 SER A CA 1
ATOM 728 C C . SER A 1 91 ? 7.960 8.979 -6.264 1.00 95.94 91 SER A 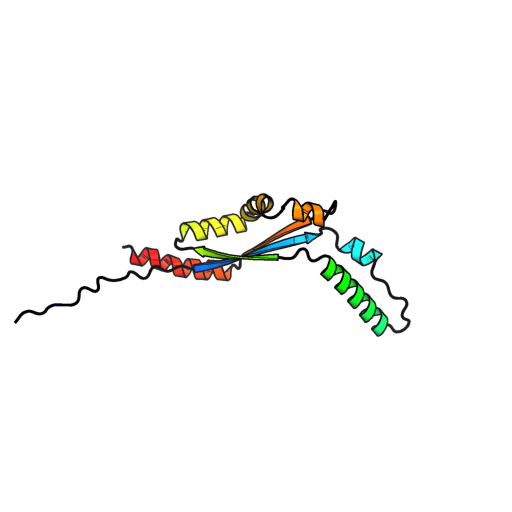C 1
ATOM 730 O O . SER A 1 91 ? 7.004 9.628 -6.692 1.00 95.94 91 SER A O 1
ATOM 732 N N . LEU A 1 92 ? 7.949 7.642 -6.218 1.00 94.69 92 LEU A N 1
ATOM 733 C CA . LEU A 1 92 ? 6.798 6.836 -6.616 1.00 94.69 92 LEU A CA 1
ATOM 734 C C . LEU A 1 92 ? 5.571 7.172 -5.760 1.00 94.69 92 LEU A C 1
ATOM 736 O O . LEU A 1 92 ? 4.493 7.394 -6.301 1.00 94.69 92 LEU A O 1
ATOM 740 N N . LEU A 1 93 ? 5.721 7.270 -4.436 1.00 93.50 93 LEU A N 1
ATOM 741 C CA . LEU A 1 93 ? 4.617 7.631 -3.543 1.00 93.50 93 LEU A CA 1
ATOM 742 C C . LEU A 1 93 ? 4.045 9.011 -3.890 1.00 93.50 93 LEU A C 1
ATOM 744 O O . LEU A 1 93 ? 2.826 9.157 -3.980 1.00 93.50 93 LEU A O 1
ATOM 748 N N . GLU A 1 94 ? 4.904 10.008 -4.107 1.00 92.12 94 GLU A N 1
ATOM 749 C CA . GLU A 1 94 ? 4.462 11.365 -4.449 1.00 92.12 94 GLU A CA 1
ATOM 750 C C . GLU A 1 94 ? 3.709 11.410 -5.782 1.00 92.12 94 GLU A C 1
ATOM 752 O O . GLU A 1 94 ? 2.637 12.013 -5.860 1.00 92.12 94 GLU A O 1
ATOM 757 N N . ALA A 1 95 ? 4.205 10.710 -6.806 1.00 91.25 95 ALA A N 1
ATOM 758 C CA . ALA A 1 95 ? 3.520 10.597 -8.092 1.00 91.25 95 ALA A CA 1
ATOM 759 C C . ALA A 1 95 ? 2.149 9.912 -7.952 1.00 91.25 95 ALA A C 1
ATOM 761 O O . ALA A 1 95 ? 1.166 10.327 -8.571 1.00 91.25 95 ALA A O 1
ATOM 762 N N . LEU A 1 96 ? 2.057 8.890 -7.097 1.00 90.88 96 LEU A N 1
ATOM 763 C CA . LEU A 1 96 ? 0.825 8.139 -6.889 1.00 90.88 96 LEU A CA 1
ATOM 764 C C . LEU A 1 96 ? -0.227 8.911 -6.085 1.00 90.88 96 LEU A C 1
ATOM 766 O O . LEU A 1 96 ? -1.415 8.686 -6.307 1.00 90.88 96 LEU A O 1
ATOM 770 N N . LYS A 1 97 ? 0.142 9.865 -5.220 1.00 88.31 97 LYS A N 1
ATOM 771 C CA . LYS A 1 97 ? -0.844 10.689 -4.490 1.00 88.31 97 LYS A CA 1
ATOM 772 C C . LYS A 1 97 ? -1.830 11.393 -5.420 1.00 88.31 97 LYS A C 1
ATOM 774 O O . LYS A 1 97 ? -3.024 11.394 -5.135 1.00 88.31 97 LYS A O 1
ATOM 779 N N . GLY A 1 98 ? -1.355 11.946 -6.537 1.00 80.50 98 GLY A N 1
ATOM 780 C CA . GLY A 1 98 ? -2.209 12.643 -7.506 1.00 80.50 98 GLY A CA 1
ATOM 781 C C . GLY A 1 98 ? -3.179 11.727 -8.259 1.00 80.50 98 GLY A C 1
ATOM 782 O O . GLY A 1 98 ? -4.223 12.183 -8.712 1.00 80.50 98 GLY A O 1
ATOM 783 N N . VAL A 1 99 ? -2.852 10.438 -8.364 1.00 84.44 99 VAL A N 1
ATOM 784 C CA . VAL A 1 99 ? -3.661 9.438 -9.077 1.00 84.44 99 VAL A CA 1
ATOM 785 C C . VAL A 1 99 ? -4.625 8.724 -8.128 1.00 84.44 99 VAL A C 1
ATOM 787 O O . VAL A 1 99 ? -5.782 8.494 -8.470 1.00 84.44 99 VAL A O 1
ATOM 790 N N . PHE A 1 100 ? -4.160 8.382 -6.927 1.00 82.00 100 PHE A N 1
ATOM 791 C CA . PHE A 1 100 ? -4.901 7.557 -5.976 1.00 82.00 100 PHE A CA 1
ATOM 792 C C . PHE A 1 100 ? -5.794 8.363 -5.028 1.00 82.00 100 PHE A C 1
ATOM 794 O O . PHE A 1 100 ? -6.832 7.856 -4.604 1.00 82.00 100 PHE A O 1
ATOM 801 N N . ILE A 1 101 ? -5.446 9.615 -4.704 1.00 83.50 101 ILE A N 1
ATOM 802 C CA . ILE A 1 101 ? -6.312 10.479 -3.888 1.00 83.50 101 ILE A CA 1
ATOM 803 C C . ILE A 1 101 ? -7.352 11.144 -4.793 1.00 83.50 101 ILE A C 1
ATOM 805 O O . ILE A 1 101 ? -7.260 12.323 -5.141 1.00 83.50 101 ILE A O 1
ATOM 809 N N . THR A 1 102 ? -8.352 10.356 -5.177 1.00 84.56 102 THR A N 1
ATOM 810 C CA . THR A 1 102 ? -9.477 10.812 -5.995 1.00 84.56 102 THR A CA 1
ATOM 811 C C . THR A 1 102 ? -10.439 11.685 -5.192 1.00 84.56 102 THR A C 1
ATOM 813 O O . THR A 1 102 ? -10.485 11.636 -3.961 1.00 84.56 102 THR A O 1
ATOM 816 N N . GLU A 1 103 ? -11.259 12.467 -5.893 1.00 84.25 103 GLU A N 1
ATOM 817 C CA . GLU A 1 103 ? -12.321 13.257 -5.263 1.00 84.25 103 GLU A CA 1
ATOM 818 C C . GLU A 1 103 ? -13.327 12.364 -4.517 1.00 84.25 103 GLU A C 1
ATOM 820 O O . GLU A 1 103 ? -13.751 12.689 -3.413 1.00 84.25 103 GLU A O 1
ATOM 825 N N . SER A 1 104 ? -13.635 11.181 -5.055 1.00 83.50 104 SER A N 1
ATOM 826 C CA . SER A 1 104 ? -14.501 10.199 -4.394 1.00 83.50 104 SER A CA 1
ATOM 827 C C . SER A 1 104 ? -13.911 9.691 -3.077 1.00 83.50 104 SER A C 1
ATOM 829 O O . SER A 1 104 ? -14.639 9.568 -2.094 1.00 83.50 104 SER A O 1
ATOM 831 N N . LEU A 1 105 ? -12.596 9.435 -3.027 1.00 85.69 105 LEU A N 1
ATOM 832 C CA . LEU A 1 105 ? -11.932 9.045 -1.782 1.00 85.69 105 LEU A CA 1
ATOM 833 C C . LEU A 1 105 ? -11.976 10.190 -0.765 1.00 85.69 105 LEU A C 1
ATOM 835 O O . LEU A 1 105 ? -12.320 9.951 0.388 1.00 85.69 105 LEU A O 1
ATOM 839 N N . LYS A 1 106 ? -11.700 11.430 -1.193 1.00 86.62 106 LYS A N 1
ATOM 840 C CA . LYS A 1 106 ? -11.798 12.621 -0.330 1.00 86.62 106 LYS A CA 1
ATOM 841 C C . LYS A 1 106 ? -13.202 12.798 0.249 1.00 86.62 106 LYS A C 1
ATOM 843 O O . LYS A 1 106 ? -13.340 13.047 1.440 1.00 86.62 106 LYS A O 1
ATOM 848 N N . GLN A 1 107 ? -14.241 12.611 -0.561 1.00 86.62 107 GLN A N 1
ATOM 849 C CA . GLN A 1 107 ? -15.631 12.692 -0.103 1.00 86.62 107 GLN A CA 1
ATOM 850 C C . GLN A 1 107 ? -15.977 11.591 0.905 1.00 86.62 107 GLN A C 1
ATOM 852 O O . GLN A 1 107 ? -16.646 11.870 1.897 1.00 86.62 107 GLN A O 1
ATOM 857 N N . ALA A 1 108 ? -15.496 10.363 0.690 1.00 85.88 108 ALA A N 1
ATOM 858 C CA . ALA A 1 108 ? -15.735 9.246 1.601 1.00 85.88 108 ALA A CA 1
ATOM 859 C C . ALA A 1 108 ? -15.048 9.428 2.967 1.00 85.88 108 ALA A C 1
ATOM 861 O O . ALA A 1 108 ? -15.607 9.043 3.992 1.00 85.88 108 ALA A O 1
ATOM 862 N N . VAL A 1 109 ? -13.849 10.024 2.997 1.00 88.25 109 VAL A N 1
ATOM 863 C CA . VAL A 1 109 ? -13.094 10.263 4.244 1.00 88.25 109 VAL A CA 1
ATOM 864 C C . VAL A 1 109 ? -13.455 11.589 4.920 1.00 88.25 109 VAL A C 1
ATOM 866 O O . VAL A 1 109 ? -13.132 11.797 6.090 1.00 88.25 109 VAL A O 1
ATOM 869 N N . GLY A 1 110 ? -14.131 12.488 4.201 1.00 86.88 110 GLY A N 1
ATOM 870 C CA . GLY A 1 110 ? -14.516 13.806 4.687 1.00 86.88 110 GLY A CA 1
ATOM 871 C C . GLY A 1 110 ? -13.301 14.648 5.083 1.00 86.88 110 GLY A C 1
ATOM 872 O O . GLY A 1 110 ? -12.365 14.825 4.309 1.00 86.88 110 GLY A O 1
ATOM 873 N N . ASN A 1 111 ? -13.316 15.168 6.312 1.00 85.12 111 ASN A N 1
ATOM 874 C CA . ASN A 1 111 ? -12.255 16.036 6.838 1.00 85.12 111 ASN A CA 1
ATOM 875 C C . ASN A 1 111 ? -11.124 15.268 7.537 1.00 85.12 111 ASN A C 1
ATOM 877 O O . ASN A 1 111 ? -10.234 15.883 8.127 1.00 85.12 111 ASN A O 1
ATOM 881 N N . GLU A 1 112 ? -11.165 13.937 7.542 1.00 90.06 112 GLU A N 1
ATOM 882 C CA . GLU A 1 112 ? -10.144 13.157 8.222 1.00 90.06 112 GLU A CA 1
ATOM 883 C C . GLU A 1 112 ? -8.860 13.071 7.403 1.00 90.06 112 GLU A C 1
ATOM 885 O O . GLU A 1 112 ? -8.864 12.791 6.204 1.00 90.06 112 GLU A O 1
ATOM 890 N N . ALA A 1 113 ? -7.732 13.275 8.082 1.00 89.44 113 ALA A N 1
ATOM 891 C CA . ALA A 1 113 ? -6.429 13.099 7.469 1.00 89.44 113 ALA A CA 1
ATOM 892 C C . ALA A 1 113 ? -6.200 11.620 7.138 1.00 89.44 113 ALA A C 1
ATOM 894 O O . ALA A 1 113 ? -6.328 10.749 8.006 1.00 89.44 113 ALA A O 1
ATOM 895 N N . ILE A 1 114 ? -5.798 11.366 5.895 1.00 91.69 114 ILE A N 1
ATOM 896 C CA . ILE A 1 114 ? -5.371 10.054 5.418 1.00 91.69 114 ILE A CA 1
ATOM 897 C C . ILE A 1 114 ? -3.928 10.106 4.926 1.00 91.69 114 ILE A C 1
ATOM 899 O O . ILE A 1 114 ? -3.429 11.154 4.511 1.00 91.69 114 ILE A O 1
ATOM 903 N N . LYS A 1 115 ? -3.269 8.952 4.932 1.00 91.00 115 LYS A N 1
ATOM 904 C CA . LYS A 1 115 ? -1.960 8.737 4.315 1.00 91.00 115 LYS A CA 1
ATOM 905 C C . LYS A 1 115 ? -2.051 7.612 3.294 1.00 91.00 115 LYS A C 1
ATOM 907 O O . LYS A 1 115 ? -2.829 6.675 3.464 1.00 91.00 115 LYS A O 1
ATOM 912 N N . LEU A 1 116 ? -1.228 7.699 2.255 1.00 93.12 116 LEU A N 1
ATOM 913 C CA . LEU A 1 116 ? -1.003 6.589 1.339 1.00 93.12 116 LEU A CA 1
ATOM 914 C C . LEU A 1 116 ? 0.247 5.826 1.759 1.00 93.12 116 LEU A C 1
ATOM 916 O O . LEU A 1 116 ? 1.277 6.423 2.068 1.00 93.12 116 LEU A O 1
ATOM 920 N N . LEU A 1 117 ? 0.138 4.506 1.741 1.00 93.75 117 LEU A N 1
ATOM 921 C CA . LEU A 1 117 ? 1.241 3.576 1.882 1.00 93.75 117 LEU A CA 1
ATOM 922 C C . LEU A 1 117 ? 1.448 2.881 0.545 1.00 93.75 117 LEU A C 1
ATOM 924 O O . LEU A 1 117 ? 0.494 2.405 -0.070 1.00 93.75 117 LEU A O 1
ATOM 928 N N . VAL A 1 118 ? 2.700 2.824 0.112 1.00 95.12 118 VAL A N 1
ATOM 929 C CA . VAL A 1 118 ? 3.113 2.145 -1.110 1.00 95.12 118 VAL A CA 1
ATOM 930 C C . VAL A 1 118 ? 4.105 1.065 -0.723 1.00 95.12 118 VAL A C 1
ATOM 932 O O . VAL A 1 118 ? 5.047 1.337 0.014 1.00 95.12 118 VAL A O 1
ATOM 935 N N . ASN A 1 119 ? 3.883 -0.151 -1.208 1.00 96.06 119 ASN A N 1
ATOM 936 C CA . ASN A 1 119 ? 4.755 -1.289 -0.963 1.00 96.06 119 ASN A CA 1
ATOM 937 C C . ASN A 1 119 ? 5.054 -2.010 -2.274 1.00 96.06 119 ASN A C 1
ATOM 939 O O . ASN A 1 119 ? 4.133 -2.425 -2.983 1.00 96.06 119 ASN A O 1
ATOM 943 N N . VAL A 1 120 ? 6.337 -2.208 -2.544 1.00 96.44 120 VAL A N 1
ATOM 944 C CA . VAL A 1 120 ? 6.843 -3.030 -3.643 1.00 96.44 120 VAL A CA 1
ATOM 945 C C . VAL A 1 120 ? 7.663 -4.159 -3.033 1.00 96.44 120 VAL A C 1
ATOM 947 O O . VAL A 1 120 ? 8.486 -3.918 -2.153 1.00 96.44 120 VAL A O 1
ATOM 950 N N . GLU A 1 121 ? 7.422 -5.390 -3.478 1.00 94.00 121 GLU A N 1
ATOM 951 C CA . GLU A 1 121 ? 8.178 -6.554 -3.009 1.00 94.00 121 GLU A CA 1
ATOM 952 C C . GLU A 1 121 ? 9.615 -6.515 -3.546 1.00 94.00 121 GLU A C 1
ATOM 954 O O . GLU A 1 121 ? 9.843 -6.618 -4.751 1.00 94.00 121 GLU A O 1
ATOM 959 N N . GLU A 1 122 ? 10.599 -6.425 -2.650 1.00 95.56 122 GLU A N 1
ATOM 960 C CA . GLU A 1 122 ? 12.023 -6.423 -3.018 1.00 95.56 122 GLU A CA 1
ATOM 961 C C . GLU A 1 122 ? 12.418 -7.696 -3.772 1.00 95.56 122 GLU A C 1
ATOM 963 O O . GLU A 1 122 ? 13.116 -7.642 -4.783 1.00 95.56 122 GLU A O 1
ATOM 968 N N . SER A 1 123 ? 11.880 -8.845 -3.352 1.00 96.62 123 SER A N 1
ATOM 969 C CA . SER A 1 123 ? 12.186 -10.117 -4.008 1.00 96.62 123 SER A CA 1
ATOM 970 C C . SER A 1 123 ? 11.692 -10.180 -5.459 1.00 96.62 123 SER A C 1
ATOM 972 O O . SER A 1 123 ? 12.291 -10.891 -6.267 1.00 96.62 123 SER A O 1
ATOM 974 N N . ASP A 1 124 ? 10.622 -9.450 -5.804 1.00 96.56 124 ASP A N 1
ATOM 975 C CA . ASP A 1 124 ? 10.133 -9.370 -7.185 1.00 96.56 124 ASP A CA 1
ATOM 976 C C . ASP A 1 124 ? 11.107 -8.550 -8.037 1.00 96.56 124 ASP A C 1
ATOM 978 O O . ASP A 1 124 ? 11.447 -8.953 -9.152 1.00 96.56 124 ASP A O 1
ATOM 982 N N . TYR A 1 125 ? 11.621 -7.444 -7.488 1.00 97.31 125 TYR A N 1
ATOM 983 C CA . TYR A 1 125 ? 12.656 -6.638 -8.131 1.00 97.31 125 TYR A CA 1
ATOM 984 C C . TYR A 1 125 ? 13.943 -7.440 -8.355 1.00 97.31 125 TYR A C 1
ATOM 986 O O . TYR A 1 125 ? 14.429 -7.497 -9.483 1.00 97.31 125 TYR A O 1
ATOM 994 N N . GLU A 1 126 ? 14.483 -8.106 -7.333 1.00 97.69 126 GLU A N 1
ATOM 995 C CA . GLU A 1 126 ? 15.747 -8.847 -7.449 1.00 97.69 126 GLU A CA 1
ATOM 996 C C . GLU A 1 126 ? 15.665 -9.977 -8.484 1.00 97.69 126 GLU A C 1
ATOM 998 O O . GLU A 1 126 ? 16.530 -10.104 -9.359 1.00 97.69 126 GLU A O 1
ATOM 1003 N N . LYS A 1 127 ? 14.593 -10.779 -8.424 1.00 96.88 127 LYS A N 1
ATOM 1004 C CA . LYS A 1 127 ? 14.342 -11.859 -9.390 1.00 96.88 127 LYS A CA 1
ATOM 1005 C C . LYS A 1 127 ? 14.125 -11.299 -10.789 1.00 96.88 127 LYS A C 1
ATOM 1007 O O . LYS A 1 127 ? 14.676 -11.835 -11.752 1.00 96.88 127 LYS A O 1
ATOM 1012 N N . GLY A 1 128 ? 13.340 -10.228 -10.904 1.00 96.44 128 GLY A N 1
ATOM 1013 C CA . GLY A 1 128 ? 13.068 -9.563 -12.169 1.00 96.44 128 GLY A CA 1
ATOM 1014 C C . GLY A 1 128 ? 14.335 -9.013 -12.808 1.00 96.44 128 GLY A C 1
ATOM 1015 O O . GLY A 1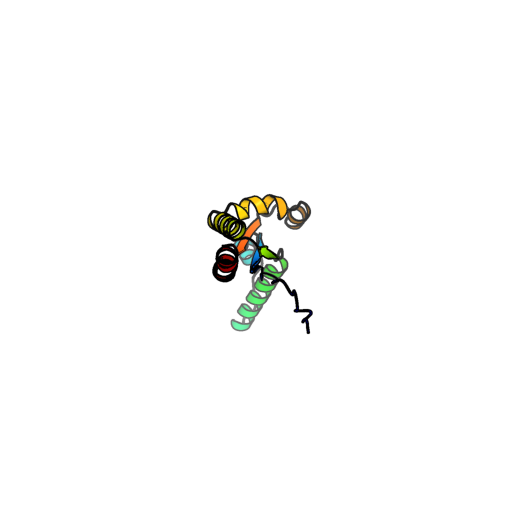 128 ? 14.595 -9.259 -13.983 1.00 96.44 128 GLY A O 1
ATOM 1016 N N . ARG A 1 129 ? 15.194 -8.375 -12.014 1.00 96.56 129 ARG A N 1
ATOM 1017 C CA . ARG A 1 129 ? 16.473 -7.830 -12.460 1.00 96.56 129 ARG A CA 1
ATOM 1018 C C . ARG A 1 129 ? 17.417 -8.926 -12.941 1.00 96.56 129 ARG A C 1
ATOM 1020 O O . ARG A 1 129 ? 17.944 -8.828 -14.047 1.00 96.56 129 ARG A O 1
ATOM 1027 N N . ALA A 1 130 ? 17.581 -10.000 -12.167 1.00 95.69 130 ALA A N 1
ATOM 1028 C CA . ALA A 1 130 ? 18.388 -11.156 -12.565 1.00 95.69 130 ALA A CA 1
ATOM 1029 C C . ALA A 1 130 ? 17.876 -11.818 -13.858 1.00 95.69 130 ALA A C 1
ATOM 1031 O O . ALA A 1 130 ? 18.666 -12.296 -14.674 1.00 95.69 130 ALA A O 1
ATOM 1032 N N . LEU A 1 131 ? 16.556 -11.838 -14.060 1.00 94.94 131 LEU A N 1
ATOM 1033 C CA . LEU A 1 131 ? 15.935 -12.368 -15.267 1.00 94.94 131 LEU A CA 1
ATOM 1034 C C . LEU A 1 131 ? 16.160 -11.454 -16.480 1.00 94.94 131 LEU A C 1
ATOM 1036 O O . LEU A 1 131 ? 16.577 -11.937 -17.530 1.00 94.94 131 LEU A O 1
ATOM 1040 N N . LEU A 1 132 ? 15.928 -10.147 -16.339 1.00 94.94 132 LEU A N 1
ATOM 1041 C CA . LEU A 1 132 ? 16.062 -9.177 -17.429 1.00 94.94 132 LEU A CA 1
ATOM 1042 C C . LEU A 1 132 ? 17.516 -8.961 -17.866 1.00 94.94 132 LEU A C 1
ATOM 1044 O O . LEU A 1 132 ? 17.745 -8.658 -19.034 1.00 94.94 132 LEU A O 1
ATOM 1048 N N . LEU A 1 133 ? 18.503 -9.196 -16.993 1.00 93.56 133 LEU A N 1
ATOM 1049 C CA . LEU A 1 133 ? 19.919 -9.226 -17.386 1.00 93.56 133 LEU A CA 1
ATOM 1050 C C . LEU A 1 133 ? 20.202 -10.261 -18.486 1.00 93.56 133 LEU A C 1
ATOM 1052 O O . LEU A 1 133 ? 21.115 -10.065 -19.283 1.00 93.56 133 LEU A O 1
ATOM 1056 N N . LYS A 1 134 ? 19.425 -11.347 -18.583 1.00 90.75 134 LYS A N 1
ATOM 1057 C CA . LYS A 1 134 ? 19.601 -12.353 -19.645 1.00 90.75 134 LYS A CA 1
ATOM 1058 C C . LYS A 1 134 ? 19.272 -11.800 -21.031 1.00 90.75 134 LYS A C 1
ATOM 1060 O O . LYS A 1 134 ? 19.932 -12.179 -21.987 1.00 90.75 134 LYS A O 1
ATOM 1065 N N . ASN A 1 135 ? 18.339 -10.847 -21.129 1.00 86.62 135 ASN A N 1
ATOM 1066 C CA . ASN A 1 135 ? 18.017 -10.192 -22.402 1.00 86.62 135 ASN A CA 1
ATOM 1067 C C . ASN A 1 135 ? 19.214 -9.414 -22.971 1.00 86.62 135 ASN A C 1
ATOM 1069 O O . ASN A 1 135 ? 19.340 -9.307 -24.186 1.00 86.62 135 ASN A O 1
ATOM 1073 N N . LEU A 1 136 ? 20.083 -8.869 -22.110 1.00 78.94 136 LEU A N 1
ATOM 1074 C CA . LEU A 1 136 ? 21.264 -8.122 -22.551 1.00 78.94 136 LEU A CA 1
ATOM 1075 C C . LEU A 1 136 ? 22.324 -9.045 -23.160 1.00 78.94 136 LEU A C 1
ATOM 1077 O O . LEU A 1 136 ? 22.896 -8.704 -24.183 1.00 78.94 136 LEU A O 1
ATOM 1081 N N . HIS A 1 137 ? 22.528 -10.226 -22.572 1.00 69.12 137 HIS A N 1
ATOM 1082 C CA . HIS A 1 137 ? 23.512 -11.202 -23.052 1.00 69.12 137 HIS A CA 1
ATOM 1083 C C . HIS A 1 137 ? 23.062 -11.947 -24.320 1.00 69.12 137 HIS A C 1
ATOM 1085 O O . HIS A 1 137 ? 23.889 -12.526 -25.009 1.00 69.12 137 HIS A O 1
ATOM 1091 N N . GLU A 1 138 ? 21.759 -11.966 -24.621 1.00 59.53 138 GLU A N 1
ATOM 1092 C CA . GLU A 1 138 ? 21.211 -12.542 -25.861 1.00 59.53 138 GLU A CA 1
ATOM 1093 C C . GLU A 1 138 ? 21.131 -11.522 -27.017 1.00 59.53 138 GLU A C 1
ATOM 1095 O O . GLU A 1 138 ? 20.709 -11.887 -28.115 1.00 59.53 138 GLU A O 1
ATOM 1100 N N . SER A 1 139 ? 21.484 -10.254 -26.766 1.00 55.94 139 SER A N 1
ATOM 1101 C CA . SER A 1 139 ? 21.461 -9.163 -27.755 1.00 55.94 139 SER A CA 1
ATOM 1102 C C . SER A 1 139 ? 22.848 -8.824 -28.333 1.00 55.94 139 SER A C 1
ATOM 1104 O O . SER A 1 139 ? 22.943 -7.895 -29.136 1.00 55.94 139 SER A O 1
ATOM 1106 N N . GLU A 1 140 ? 23.896 -9.549 -27.924 1.00 44.94 140 GLU A N 1
ATOM 1107 C CA . GLU A 1 140 ? 25.264 -9.503 -28.478 1.00 44.94 140 GLU A CA 1
ATOM 1108 C C . GLU A 1 140 ? 25.512 -10.689 -29.420 1.00 44.94 140 GLU A C 1
ATOM 1110 O O . GLU A 1 140 ? 26.175 -10.474 -30.462 1.00 44.94 140 GLU A O 1
#

pLDDT: mean 87.86, std 15.0, range [37.53, 98.25]